Pro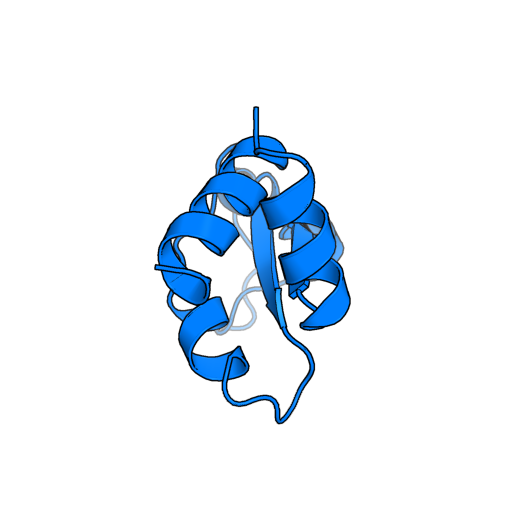tein AF-A0A103ELS2-F1 (afdb_monomer)

Secondary structure (DSSP, 8-state):
---HHHHHHHHHTT-EEEEHHHH-SB-TTSSBPPHHHHTSEEEE--TTSTTHHHHHTSPPBSSHHHHHHHHHHHH--

Sequence (77 aa):
MLDRAKYDTLLELGIAVYRVGEVYESGSEGKPIPEAERAKWFVSALAGSDLAERACAIPLADSEGEAWELAAQHLLG

Radius of gyration: 12.62 Å; Cα contacts (8 Å, |Δi|>4): 117; chains: 1; bounding box: 34×21×27 Å

Foldseek 3Di:
DDDPVLVVVCVVQQKDKDQQLVVDQADPVRHGDPPQNSQWMFIAGDPPDPCHVQRVPQDTHNDRVVNSVSCSVRPVD

Structure (mmCIF, N/CA/C/O backbone):
data_AF-A0A103ELS2-F1
#
_entry.id   AF-A0A103ELS2-F1
#
loop_
_atom_site.group_PDB
_atom_site.id
_atom_site.type_symbol
_atom_site.label_atom_id
_atom_site.label_alt_id
_atom_site.label_comp_id
_atom_site.label_asym_id
_atom_site.label_entity_id
_atom_site.label_seq_id
_atom_site.pdbx_PDB_ins_code
_atom_site.Cartn_x
_atom_site.Cartn_y
_atom_site.Cartn_z
_atom_site.occupancy
_atom_site.B_iso_or_equiv
_atom_site.auth_seq_id
_atom_site.auth_comp_id
_atom_site.auth_asym_id
_atom_site.auth_atom_id
_atom_site.pdbx_PDB_model_num
ATOM 1 N N . MET A 1 1 ? 11.045 9.981 4.529 1.00 73.12 1 MET A N 1
ATOM 2 C CA . MET A 1 1 ? 10.709 10.622 3.237 1.00 73.12 1 MET A CA 1
ATOM 3 C C . MET A 1 1 ? 11.293 9.741 2.162 1.00 73.12 1 MET A C 1
ATOM 5 O O . MET A 1 1 ? 12.511 9.586 2.126 1.00 73.12 1 MET A O 1
ATOM 9 N N . LEU A 1 2 ? 10.427 9.124 1.360 1.00 90.06 2 LEU A N 1
ATOM 10 C CA . LEU A 1 2 ? 10.836 8.177 0.334 1.00 90.06 2 LEU A CA 1
ATOM 11 C C . LEU A 1 2 ? 11.763 8.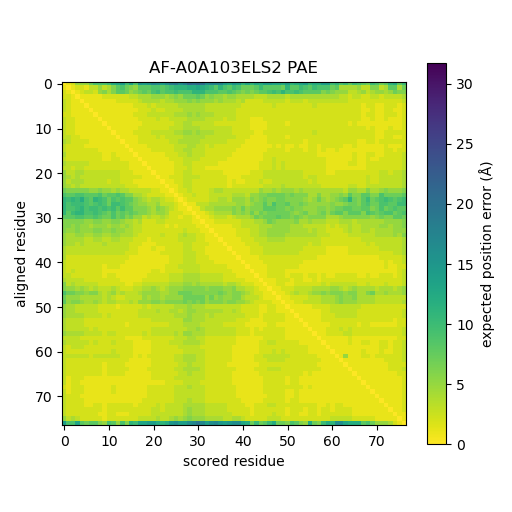848 -0.691 1.00 90.06 2 LEU A C 1
ATOM 13 O O . LEU A 1 2 ? 11.555 9.997 -1.080 1.00 90.06 2 LEU A O 1
ATOM 17 N N . ASP A 1 3 ? 12.794 8.116 -1.109 1.00 93.50 3 ASP A N 1
ATOM 18 C CA . ASP A 1 3 ? 13.675 8.531 -2.196 1.00 93.50 3 ASP A CA 1
ATOM 19 C C . ASP A 1 3 ? 12.883 8.733 -3.499 1.00 93.50 3 ASP A C 1
ATOM 21 O O . ASP A 1 3 ? 12.001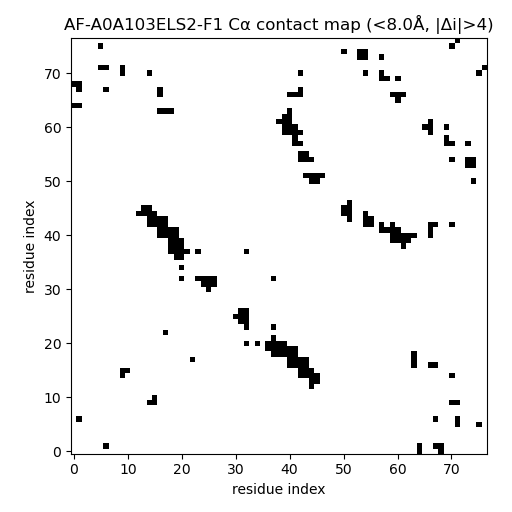 7.939 -3.832 1.00 93.50 3 ASP A O 1
ATOM 25 N N . ARG A 1 4 ? 13.211 9.786 -4.254 1.00 94.69 4 ARG A N 1
ATOM 26 C CA . ARG A 1 4 ? 12.439 10.151 -5.4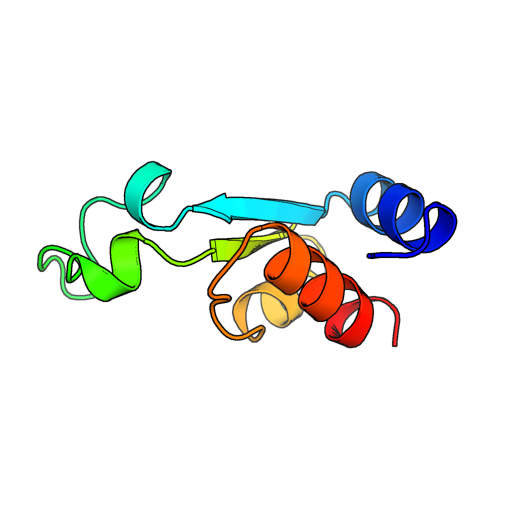46 1.00 94.69 4 ARG A CA 1
ATOM 27 C C . ARG A 1 4 ? 12.535 9.108 -6.558 1.00 94.69 4 ARG A C 1
ATOM 29 O O . ARG A 1 4 ? 11.522 8.826 -7.181 1.00 94.69 4 ARG A O 1
ATOM 36 N N . ALA A 1 5 ? 13.701 8.498 -6.767 1.00 96.12 5 ALA A N 1
ATOM 37 C CA . ALA A 1 5 ? 13.845 7.464 -7.789 1.00 96.12 5 ALA A CA 1
ATOM 38 C C . ALA A 1 5 ? 13.032 6.212 -7.429 1.00 96.12 5 ALA A C 1
ATOM 40 O O . ALA A 1 5 ? 12.392 5.618 -8.297 1.00 96.12 5 ALA A O 1
ATOM 41 N N . LYS A 1 6 ? 12.991 5.842 -6.140 1.00 96.44 6 LYS A N 1
ATOM 42 C CA . LYS A 1 6 ? 12.114 4.761 -5.661 1.00 96.44 6 LYS A CA 1
ATOM 43 C C . LYS A 1 6 ? 10.638 5.089 -5.862 1.00 96.44 6 LYS A C 1
ATOM 45 O O . LYS A 1 6 ? 9.893 4.220 -6.300 1.00 96.44 6 LYS A O 1
ATOM 50 N N . TYR A 1 7 ? 10.224 6.319 -5.558 1.00 96.56 7 TYR A N 1
ATOM 51 C CA . TYR A 1 7 ? 8.847 6.759 -5.775 1.00 96.56 7 TYR A CA 1
ATOM 52 C C . TYR A 1 7 ? 8.455 6.672 -7.256 1.00 96.56 7 TYR A C 1
ATOM 54 O O . TYR A 1 7 ? 7.461 6.030 -7.581 1.00 96.56 7 TYR A O 1
ATOM 62 N N . ASP A 1 8 ? 9.279 7.223 -8.150 1.00 97.88 8 ASP A N 1
ATOM 63 C CA . ASP A 1 8 ? 9.031 7.187 -9.596 1.00 97.88 8 ASP A CA 1
ATOM 64 C C . ASP A 1 8 ? 8.969 5.734 -10.118 1.00 97.88 8 ASP A C 1
ATOM 66 O O . ASP A 1 8 ? 8.057 5.383 -10.862 1.00 97.88 8 ASP A O 1
ATOM 70 N N . THR A 1 9 ? 9.850 4.848 -9.634 1.00 97.44 9 THR A N 1
ATOM 71 C CA . THR A 1 9 ? 9.822 3.411 -9.979 1.00 97.44 9 THR A CA 1
ATOM 72 C C . THR A 1 9 ? 8.513 2.739 -9.548 1.00 97.44 9 THR A C 1
ATOM 74 O O . THR A 1 9 ? 7.941 1.950 -10.297 1.00 97.44 9 THR A O 1
ATOM 77 N N . LEU A 1 10 ? 8.011 3.031 -8.343 1.00 97.50 10 LEU A N 1
ATOM 78 C CA . LEU A 1 10 ? 6.740 2.471 -7.871 1.00 97.50 10 LEU A CA 1
ATOM 79 C C . LEU A 1 10 ? 5.571 2.922 -8.754 1.00 97.50 10 LEU A C 1
ATOM 81 O O . LEU A 1 10 ? 4.712 2.105 -9.084 1.00 97.50 10 LEU A O 1
ATOM 85 N N . LEU A 1 11 ? 5.564 4.187 -9.181 1.00 96.94 11 LEU A N 1
ATOM 86 C CA . LEU A 1 11 ? 4.547 4.693 -10.102 1.00 96.94 11 LEU A CA 1
ATOM 87 C C . LEU A 1 11 ? 4.599 3.982 -11.462 1.00 96.94 11 LEU A C 1
ATOM 89 O O . LEU A 1 11 ? 3.555 3.603 -11.989 1.00 96.94 11 LEU A O 1
ATOM 93 N N . GLU A 1 12 ? 5.793 3.752 -12.012 1.00 96.75 12 GLU A N 1
ATOM 94 C CA . GLU A 1 12 ? 5.977 3.015 -13.274 1.00 96.75 12 GLU A CA 1
ATOM 95 C C . GLU A 1 12 ? 5.506 1.557 -13.182 1.00 96.75 12 GLU A C 1
ATOM 97 O O . GLU A 1 12 ? 4.955 1.016 -14.142 1.00 96.75 12 GLU A O 1
ATOM 102 N N . LEU A 1 13 ? 5.659 0.935 -12.011 1.00 95.94 13 LEU A N 1
ATOM 103 C CA . LEU A 1 13 ? 5.141 -0.403 -11.713 1.00 95.94 13 LEU A CA 1
ATOM 104 C C . LEU A 1 13 ? 3.621 -0.428 -11.475 1.00 95.94 13 LEU A C 1
ATOM 106 O O . LEU A 1 13 ? 3.053 -1.491 -11.215 1.00 95.94 13 LEU A O 1
ATOM 110 N N . GLY A 1 14 ? 2.950 0.725 -11.557 1.00 97.38 14 GLY A N 1
ATOM 111 C CA . GLY A 1 14 ? 1.515 0.843 -11.327 1.00 97.38 14 GLY A CA 1
ATOM 112 C C . GLY A 1 14 ? 1.124 0.650 -9.864 1.00 97.38 14 GLY A C 1
ATOM 113 O O . GLY A 1 14 ? 0.026 0.166 -9.579 1.00 97.38 14 GLY A O 1
ATOM 114 N N . ILE A 1 15 ? 2.026 0.985 -8.940 1.00 98.06 15 ILE A N 1
ATOM 115 C CA . ILE A 1 15 ? 1.749 0.989 -7.508 1.00 98.06 15 ILE A CA 1
ATOM 116 C C . ILE A 1 15 ? 1.089 2.307 -7.122 1.00 98.06 15 ILE A C 1
ATOM 118 O O . ILE A 1 15 ? 1.502 3.387 -7.543 1.00 98.06 15 ILE A O 1
ATOM 122 N N . ALA A 1 16 ? 0.072 2.201 -6.279 1.00 97.94 16 ALA A N 1
ATOM 123 C CA . ALA A 1 16 ? -0.618 3.324 -5.672 1.00 97.94 16 ALA A CA 1
ATOM 124 C C . ALA A 1 16 ? -0.833 3.050 -4.182 1.00 97.94 16 ALA A C 1
ATOM 126 O O . ALA A 1 16 ? -0.806 1.901 -3.739 1.00 97.94 16 ALA A O 1
ATOM 127 N N . VAL A 1 17 ? -1.080 4.100 -3.407 1.00 97.81 17 VAL A N 1
ATOM 128 C CA . VAL A 1 17 ? -1.520 3.975 -2.017 1.00 97.81 17 VAL A CA 1
ATOM 129 C C . VAL A 1 17 ? -2.850 4.686 -1.853 1.00 97.81 17 VAL A C 1
ATOM 131 O O . VAL A 1 17 ? -3.076 5.741 -2.445 1.00 97.81 17 VAL A O 1
ATOM 134 N N . TYR A 1 18 ? -3.733 4.102 -1.055 1.00 97.94 18 TYR A N 1
ATOM 135 C CA . TYR A 1 18 ? -5.062 4.648 -0.811 1.00 97.94 18 TYR A CA 1
ATOM 136 C C . TYR A 1 18 ? -5.414 4.548 0.659 1.00 97.94 18 TYR A C 1
ATOM 138 O O . TYR A 1 18 ? -4.953 3.647 1.369 1.00 97.94 18 TYR A O 1
ATOM 146 N N . ARG A 1 19 ? -6.283 5.447 1.113 1.00 97.75 19 ARG A N 1
ATOM 147 C CA . ARG A 1 19 ? -6.873 5.339 2.437 1.00 97.75 19 ARG A CA 1
ATOM 148 C C . ARG A 1 19 ? -7.981 4.291 2.425 1.00 97.75 19 ARG A C 1
ATOM 150 O O . ARG A 1 19 ? -8.835 4.292 1.539 1.00 97.75 19 ARG A O 1
ATOM 157 N N . VAL A 1 20 ? -8.007 3.415 3.427 1.00 97.06 20 VAL A N 1
ATOM 158 C CA . VAL A 1 20 ? -8.967 2.297 3.493 1.00 97.06 20 VAL A CA 1
ATOM 159 C C . VAL A 1 20 ? -10.406 2.803 3.398 1.0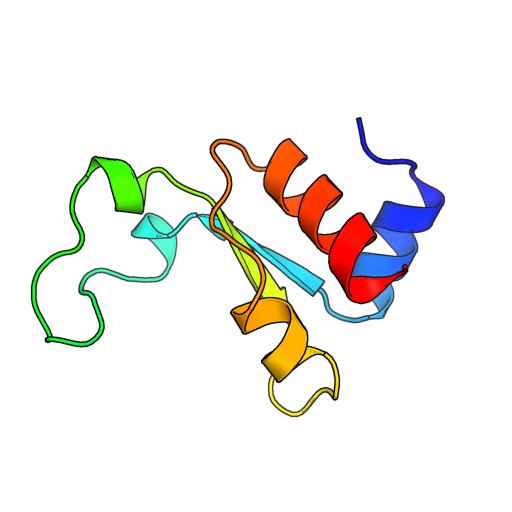0 97.06 20 VAL A C 1
ATOM 161 O O . VAL A 1 20 ? -11.176 2.320 2.572 1.00 97.06 20 VAL A O 1
ATOM 164 N N . GLY A 1 21 ? -10.758 3.812 4.197 1.00 96.19 21 GLY A N 1
ATOM 165 C CA . GLY A 1 21 ? -12.119 4.340 4.264 1.00 96.19 21 GLY A CA 1
ATOM 166 C C . GLY A 1 21 ? -12.592 5.121 3.035 1.00 96.19 21 GLY A C 1
ATOM 167 O O . GLY A 1 21 ? -13.772 5.464 2.997 1.00 96.19 21 GLY A O 1
ATOM 168 N N . GLU A 1 22 ? -11.702 5.417 2.081 1.00 95.62 22 GLU A N 1
ATOM 169 C CA . GLU A 1 22 ? -12.036 6.057 0.797 1.00 95.62 22 GLU A CA 1
ATOM 170 C C . GLU A 1 22 ? -12.382 5.031 -0.287 1.00 95.62 22 GLU A C 1
ATOM 172 O O . GLU A 1 22 ? -13.102 5.353 -1.228 1.00 95.62 22 GLU A O 1
ATOM 177 N N . VAL A 1 23 ? -11.888 3.797 -0.146 1.00 95.81 23 VAL A N 1
ATOM 178 C CA . VAL A 1 23 ? -12.090 2.718 -1.123 1.00 95.81 23 VAL A CA 1
ATOM 179 C C . VAL A 1 23 ? -13.131 1.712 -0.639 1.00 95.81 23 VAL A C 1
ATOM 181 O O . VAL A 1 23 ? -13.922 1.210 -1.436 1.00 95.81 23 VAL A O 1
ATOM 184 N N . TYR A 1 24 ? -13.157 1.424 0.663 1.00 93.75 24 TYR A N 1
ATOM 185 C CA . TYR A 1 24 ? -13.998 0.384 1.242 1.00 93.75 24 TYR A CA 1
ATOM 186 C C . TYR A 1 24 ? -14.922 0.937 2.330 1.00 93.75 24 TYR A C 1
ATOM 188 O O . TYR A 1 24 ? -14.496 1.610 3.271 1.00 93.75 24 TYR A O 1
ATOM 196 N N . GLU A 1 25 ? -16.203 0.583 2.236 1.00 90.62 25 GLU A N 1
ATOM 197 C CA . GLU A 1 25 ? -17.209 0.894 3.260 1.00 90.62 25 GLU A CA 1
ATOM 198 C C . GLU A 1 25 ? -17.348 -0.234 4.294 1.00 90.62 25 GLU A C 1
ATOM 200 O O . GLU A 1 25 ? -17.642 0.009 5.466 1.00 90.62 25 GLU A O 1
ATOM 205 N N . SER A 1 26 ? -17.123 -1.477 3.865 1.00 92.88 26 SER A N 1
ATOM 206 C CA . SER A 1 26 ? -17.257 -2.691 4.673 1.00 92.88 26 SER A CA 1
ATOM 207 C C . SER A 1 26 ? -16.078 -3.633 4.446 1.00 92.88 26 SER A C 1
ATOM 209 O O . SER A 1 26 ? -15.502 -3.666 3.360 1.00 92.88 26 SER A O 1
ATOM 211 N N . GLY A 1 27 ? -15.718 -4.386 5.484 1.00 88.50 27 GLY A N 1
ATOM 212 C CA . GLY A 1 27 ? -14.688 -5.418 5.420 1.00 88.50 27 GLY A CA 1
ATOM 213 C C . GLY A 1 27 ? -15.180 -6.683 4.713 1.00 88.50 27 GLY A C 1
ATOM 214 O O . GLY A 1 27 ? -16.324 -6.772 4.266 1.00 88.50 27 GLY A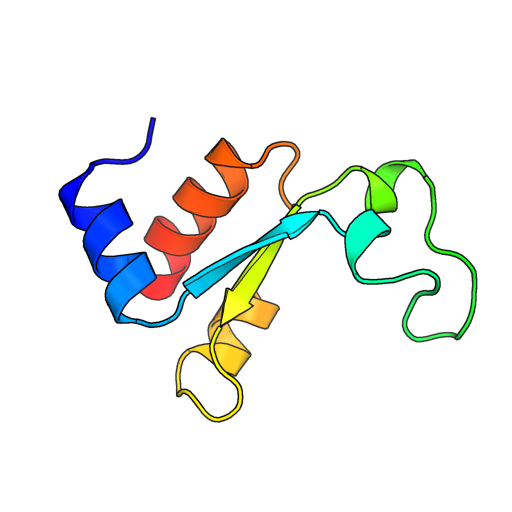 O 1
ATOM 215 N N . SER A 1 28 ? -14.325 -7.702 4.662 1.00 83.69 28 SER A N 1
ATOM 216 C CA . SER A 1 28 ? -14.597 -8.972 3.969 1.00 83.69 28 SER A CA 1
ATOM 217 C C . SER A 1 28 ? -15.817 -9.735 4.501 1.00 83.69 28 SER A C 1
ATOM 219 O O . SER A 1 28 ? -16.465 -10.455 3.748 1.00 83.69 28 SER A O 1
ATOM 221 N N . GLU A 1 29 ? -16.175 -9.553 5.774 1.00 87.81 29 GLU A N 1
ATOM 222 C CA . GLU A 1 29 ? -17.377 -10.146 6.380 1.00 87.81 29 GLU A CA 1
ATOM 223 C C . GLU A 1 29 ? -18.670 -9.351 6.097 1.00 87.81 29 GLU A C 1
ATOM 225 O O . GLU A 1 29 ? -19.717 -9.649 6.671 1.00 87.81 29 GLU A O 1
ATOM 230 N N . GLY A 1 30 ? -18.606 -8.292 5.282 1.00 90.31 30 GLY A N 1
ATOM 231 C CA . GLY A 1 30 ? -19.737 -7.397 5.007 1.00 90.31 30 GLY A CA 1
ATOM 232 C C . GLY A 1 30 ? -20.119 -6.486 6.180 1.00 90.31 30 GLY A C 1
ATOM 233 O O . GLY A 1 30 ? -21.149 -5.818 6.135 1.00 90.31 30 GLY A O 1
ATOM 234 N N . LYS A 1 31 ? -19.304 -6.455 7.241 1.00 93.12 31 LYS A N 1
ATOM 235 C CA . LYS A 1 31 ? -19.472 -5.544 8.380 1.00 93.12 31 LYS A CA 1
ATOM 236 C C . LYS A 1 31 ? -18.766 -4.214 8.105 1.00 93.12 31 LYS A C 1
ATOM 238 O O . LYS A 1 31 ? -17.714 -4.229 7.462 1.00 93.12 31 LYS A O 1
ATOM 243 N N . PRO A 1 32 ? -19.268 -3.089 8.641 1.00 93.38 32 PRO A N 1
ATOM 244 C CA . PRO A 1 32 ? -18.578 -1.807 8.553 1.00 93.38 32 PRO A CA 1
ATOM 245 C C . PRO A 1 32 ? -17.143 -1.898 9.078 1.00 93.38 32 PRO A C 1
ATOM 247 O O . PRO A 1 32 ? -16.898 -2.513 10.119 1.00 93.38 32 PRO A O 1
ATOM 250 N N . ILE A 1 33 ? -16.205 -1.268 8.371 1.00 93.62 33 ILE A N 1
ATOM 251 C CA . ILE A 1 33 ? -14.803 -1.217 8.801 1.00 93.62 33 ILE A CA 1
ATOM 252 C C . ILE A 1 33 ? -14.694 -0.303 10.035 1.00 93.62 33 ILE A C 1
ATOM 254 O O . ILE A 1 33 ? -15.241 0.808 10.005 1.00 93.62 33 ILE A O 1
ATOM 258 N N . PRO A 1 34 ? -13.990 -0.716 11.107 1.00 94.12 34 PRO A N 1
ATOM 259 C CA . PRO A 1 34 ? -13.746 0.139 12.265 1.00 94.12 34 PRO A CA 1
ATOM 260 C C . PRO A 1 34 ? -13.095 1.468 11.867 1.00 94.12 34 PRO A C 1
ATOM 262 O O . PRO A 1 34 ? -12.212 1.501 11.015 1.00 94.12 34 PRO A O 1
ATOM 265 N N . GLU A 1 35 ? -13.476 2.571 12.515 1.00 92.62 35 GLU A N 1
ATOM 266 C CA . GLU A 1 35 ? -12.957 3.911 12.187 1.00 92.62 35 GLU A CA 1
ATOM 267 C C . GLU A 1 35 ? -11.421 3.980 12.221 1.00 92.62 35 GLU A C 1
ATOM 269 O O . GLU A 1 35 ? -10.804 4.562 11.329 1.00 92.62 35 GLU A O 1
ATOM 274 N N . ALA A 1 36 ? -10.804 3.307 13.197 1.00 93.88 36 ALA A N 1
ATOM 275 C CA . ALA A 1 36 ? -9.352 3.217 13.317 1.00 93.88 36 ALA A CA 1
ATOM 276 C C . ALA A 1 36 ? -8.694 2.575 12.084 1.00 93.88 36 ALA A C 1
ATOM 278 O O . ALA A 1 36 ? -7.637 3.027 11.658 1.00 93.88 36 ALA A O 1
ATOM 279 N N . GLU A 1 37 ? -9.321 1.558 11.488 1.00 93.75 37 GLU A N 1
ATOM 280 C CA . GLU A 1 37 ? -8.829 0.911 10.268 1.00 93.75 37 GLU A CA 1
ATOM 281 C C . GLU A 1 37 ? -9.150 1.735 9.021 1.00 93.75 37 GLU A C 1
ATOM 283 O O . GLU A 1 37 ? -8.307 1.860 8.137 1.00 93.75 37 GLU A O 1
ATOM 288 N N . ARG A 1 38 ? -10.320 2.386 8.968 1.00 95.88 38 ARG A N 1
ATOM 289 C CA . ARG A 1 38 ? -10.680 3.306 7.874 1.00 95.88 38 ARG A CA 1
ATOM 290 C C . ARG A 1 38 ? -9.694 4.461 7.732 1.00 95.88 38 ARG A C 1
ATOM 292 O O . ARG A 1 38 ? -9.533 4.981 6.630 1.00 95.88 38 ARG A O 1
ATOM 299 N N . ALA A 1 39 ? -9.056 4.865 8.830 1.00 96.94 39 ALA A N 1
ATOM 300 C CA . ALA A 1 39 ? -8.063 5.927 8.838 1.00 96.94 39 ALA A CA 1
ATOM 301 C C . ALA A 1 39 ? -6.700 5.511 8.255 1.00 96.94 39 ALA A C 1
ATOM 3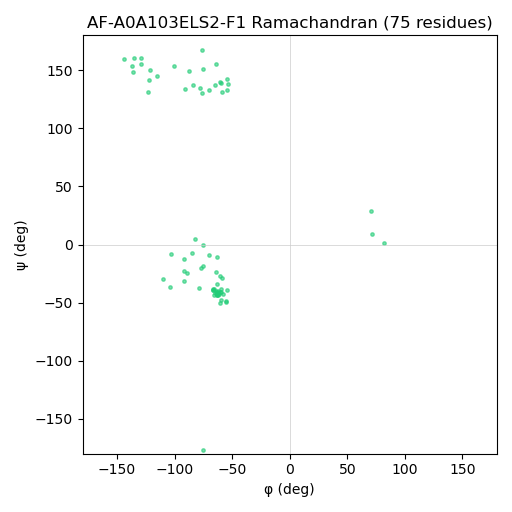03 O O . ALA A 1 39 ? -5.939 6.412 7.890 1.00 96.94 39 ALA A O 1
ATOM 304 N N . LYS A 1 40 ? -6.418 4.204 8.160 1.00 98.12 40 LYS A N 1
ATOM 305 C CA . LYS A 1 40 ? -5.150 3.642 7.677 1.00 98.12 40 LYS A CA 1
ATOM 306 C C . LYS A 1 40 ? -5.011 3.721 6.157 1.00 98.12 40 LYS A C 1
ATOM 308 O O . LYS A 1 40 ? -5.982 3.945 5.431 1.00 98.12 40 LYS A O 1
ATOM 313 N N . TRP A 1 41 ? -3.794 3.472 5.693 1.00 98.44 41 TRP A N 1
ATOM 314 C CA . TRP A 1 41 ? -3.405 3.451 4.288 1.00 98.44 41 TRP A CA 1
ATOM 315 C C . TRP A 1 41 ? -2.962 2.056 3.864 1.00 98.44 41 TRP A C 1
ATOM 317 O O . TRP A 1 41 ? -2.352 1.336 4.650 1.00 98.44 41 TRP A O 1
ATOM 327 N N . PHE A 1 42 ? -3.251 1.673 2.626 1.00 98.06 42 PHE A N 1
ATOM 328 C CA . PHE A 1 42 ? -2.836 0.393 2.057 1.00 98.06 42 PHE A CA 1
ATOM 329 C C . PHE A 1 42 ? -2.157 0.589 0.706 1.00 98.06 42 PHE A C 1
ATOM 331 O O . PHE A 1 42 ? -2.409 1.576 0.011 1.00 98.06 42 PHE A O 1
ATOM 338 N N . VAL A 1 43 ? -1.313 -0.374 0.337 1.00 98.25 43 VAL A N 1
ATOM 339 C CA . VAL A 1 43 ? -0.646 -0.420 -0.965 1.00 98.25 43 VAL A CA 1
ATOM 340 C C . VAL A 1 43 ? -1.505 -1.216 -1.940 1.00 98.25 43 VAL A C 1
ATOM 342 O O . VAL A 1 43 ? -1.992 -2.301 -1.626 1.00 98.25 43 VAL A O 1
ATOM 345 N N . SER A 1 44 ? -1.684 -0.676 -3.137 1.00 97.62 44 SER A N 1
ATOM 346 C CA . SER A 1 44 ? -2.396 -1.297 -4.244 1.00 97.62 44 SER A CA 1
ATOM 347 C C . SER A 1 44 ? -1.470 -1.426 -5.448 1.00 97.62 44 SER A C 1
ATOM 349 O O . SER A 1 44 ? -0.572 -0.609 -5.645 1.00 97.62 44 SER A O 1
ATOM 351 N N . ALA A 1 45 ? -1.700 -2.452 -6.259 1.00 97.44 45 ALA A N 1
ATOM 352 C CA . ALA A 1 45 ? -1.015 -2.667 -7.524 1.00 97.44 45 ALA A CA 1
ATOM 353 C C . ALA A 1 45 ? -2.045 -2.919 -8.626 1.00 97.44 45 ALA A C 1
ATOM 355 O O . ALA A 1 45 ? -3.183 -3.315 -8.352 1.00 97.44 45 ALA A O 1
ATOM 356 N N . LEU A 1 46 ? -1.633 -2.739 -9.881 1.00 95.50 46 LEU A N 1
ATOM 357 C CA . LEU A 1 46 ? -2.467 -3.078 -11.030 1.00 95.50 46 LEU A CA 1
ATOM 358 C C . LEU A 1 46 ? -2.938 -4.535 -10.961 1.00 95.50 46 LEU A C 1
ATOM 360 O O . LEU A 1 46 ? -2.152 -5.460 -10.724 1.00 95.50 46 LEU A O 1
ATOM 364 N N . ALA A 1 47 ? -4.234 -4.731 -11.205 1.00 89.69 47 ALA A N 1
ATOM 365 C CA . ALA A 1 47 ? -4.840 -6.051 -11.256 1.00 89.69 47 ALA A CA 1
ATOM 366 C C . ALA A 1 47 ? -4.159 -6.913 -12.332 1.00 89.69 47 ALA A C 1
ATOM 368 O O . ALA A 1 47 ? -3.980 -6.476 -13.468 1.00 89.69 47 ALA A O 1
ATOM 369 N N . GLY A 1 48 ? -3.783 -8.139 -11.964 1.00 88.75 48 GLY A N 1
ATOM 370 C CA . GLY A 1 48 ? -3.073 -9.067 -12.849 1.00 88.75 48 GLY A CA 1
ATOM 371 C C . GLY A 1 48 ? -1.562 -8.838 -12.951 1.00 88.75 48 GLY A C 1
ATOM 372 O O . GLY A 1 48 ? -0.908 -9.574 -13.682 1.00 88.75 48 GLY A O 1
ATOM 373 N N . SER A 1 49 ? -0.996 -7.861 -12.233 1.00 92.62 49 SER A N 1
ATOM 374 C CA . SER A 1 49 ? 0.459 -7.746 -12.087 1.00 92.62 49 SER A CA 1
ATOM 375 C C . SER A 1 49 ? 1.007 -8.790 -11.110 1.00 92.62 49 SER A C 1
ATOM 377 O O . SER A 1 49 ? 0.352 -9.135 -10.125 1.00 92.62 49 SER A O 1
ATOM 379 N N . ASP A 1 50 ? 2.259 -9.203 -11.314 1.00 92.06 50 ASP A N 1
ATOM 380 C CA . ASP A 1 50 ? 2.990 -10.090 -10.390 1.00 92.06 50 ASP A CA 1
ATOM 381 C C . ASP A 1 50 ? 3.214 -9.453 -9.001 1.00 92.06 50 ASP A C 1
ATOM 383 O O . ASP A 1 50 ? 3.636 -10.108 -8.048 1.00 92.06 50 ASP A O 1
ATOM 387 N N . LEU A 1 51 ? 2.937 -8.152 -8.871 1.00 95.12 51 LEU A N 1
ATOM 388 C CA . LEU A 1 51 ? 3.036 -7.403 -7.623 1.00 95.12 51 LEU A CA 1
ATOM 389 C C . LEU A 1 51 ? 1.722 -7.378 -6.841 1.00 95.12 51 LEU A C 1
ATOM 391 O O . LEU A 1 51 ? 1.751 -7.003 -5.674 1.00 95.12 51 LEU A O 1
ATOM 395 N N . ALA A 1 52 ? 0.591 -7.784 -7.429 1.00 93.69 52 ALA A N 1
ATOM 396 C CA . ALA A 1 52 ? -0.714 -7.723 -6.770 1.00 93.69 52 ALA A CA 1
ATOM 397 C C . ALA A 1 52 ? -0.755 -8.553 -5.479 1.00 93.69 52 ALA A C 1
ATOM 399 O O . ALA A 1 52 ? -1.151 -8.047 -4.430 1.00 93.69 52 ALA A O 1
ATOM 400 N N . GLU A 1 53 ? -0.272 -9.798 -5.524 1.00 93.44 53 GLU A N 1
ATOM 401 C CA . GLU A 1 53 ? -0.210 -10.655 -4.334 1.00 93.44 53 GLU A CA 1
ATOM 402 C C . GLU A 1 53 ? 0.743 -10.089 -3.274 1.00 93.44 53 GLU A C 1
ATOM 404 O O . GLU A 1 53 ? 0.427 -10.093 -2.084 1.00 93.44 53 GLU A O 1
ATOM 409 N N . ARG A 1 54 ? 1.888 -9.539 -3.703 1.00 95.06 54 ARG A N 1
ATOM 410 C CA . ARG A 1 54 ? 2.863 -8.915 -2.798 1.00 95.06 54 ARG A CA 1
ATOM 411 C C . ARG A 1 54 ? 2.294 -7.660 -2.144 1.00 95.06 54 ARG A C 1
ATOM 413 O O . ARG A 1 54 ? 2.468 -7.497 -0.944 1.00 95.06 54 ARG A O 1
ATOM 420 N N . ALA A 1 55 ? 1.603 -6.808 -2.900 1.00 95.69 55 ALA A N 1
ATOM 421 C CA . ALA A 1 55 ? 0.983 -5.584 -2.400 1.00 95.69 55 ALA A CA 1
ATOM 422 C C . ALA A 1 55 ? -0.091 -5.887 -1.344 1.00 95.69 55 ALA A C 1
ATOM 424 O O . ALA A 1 55 ? -0.104 -5.246 -0.297 1.00 95.69 55 ALA A O 1
ATOM 425 N N . CYS A 1 56 ? -0.913 -6.923 -1.553 1.00 92.81 56 CYS A N 1
ATOM 426 C CA . CYS A 1 56 ? -1.904 -7.366 -0.565 1.00 92.81 56 CYS A CA 1
ATOM 427 C C . CYS A 1 56 ? -1.290 -7.887 0.746 1.00 92.81 56 CYS A C 1
ATOM 429 O O . CYS A 1 56 ? -1.969 -7.894 1.770 1.00 92.81 56 CYS A O 1
ATOM 431 N N . ALA A 1 57 ? -0.032 -8.339 0.730 1.00 95.44 57 ALA A N 1
ATOM 432 C CA . ALA A 1 57 ? 0.668 -8.810 1.924 1.00 95.44 57 ALA A CA 1
ATOM 433 C C . ALA A 1 57 ? 1.323 -7.674 2.734 1.00 95.44 57 ALA A C 1
ATOM 435 O O . ALA A 1 57 ? 1.840 -7.923 3.826 1.00 95.44 57 ALA A O 1
ATOM 436 N N . ILE A 1 58 ? 1.332 -6.443 2.213 1.00 97.06 58 ILE A N 1
ATOM 437 C CA . ILE A 1 58 ? 1.906 -5.286 2.903 1.00 97.06 58 ILE A CA 1
ATOM 438 C C . ILE A 1 58 ? 0.941 -4.839 4.011 1.00 97.06 58 ILE A C 1
ATOM 440 O O . ILE A 1 58 ? -0.253 -4.672 3.749 1.00 97.06 58 ILE A O 1
ATOM 444 N N . PRO A 1 59 ? 1.423 -4.636 5.252 1.00 97.38 59 PRO A N 1
ATOM 445 C CA . PRO A 1 59 ? 0.574 -4.184 6.345 1.00 97.38 59 PRO A CA 1
ATOM 446 C C . PRO A 1 59 ? 0.017 -2.777 6.093 1.00 97.38 59 PRO A C 1
ATOM 448 O O . PRO A 1 59 ? 0.612 -1.960 5.392 1.00 97.38 59 PRO A O 1
ATOM 451 N N . LEU A 1 60 ? -1.124 -2.487 6.720 1.00 97.25 60 LEU A N 1
ATOM 452 C CA . LEU A 1 60 ? -1.709 -1.151 6.714 1.00 97.25 60 LEU A CA 1
ATOM 453 C C . LEU A 1 60 ? -0.805 -0.147 7.443 1.00 97.25 60 LEU A C 1
ATOM 455 O O . LEU A 1 60 ? -0.322 -0.430 8.539 1.00 97.25 60 LEU A O 1
ATOM 459 N N . ALA A 1 61 ? -0.656 1.044 6.872 1.00 98.12 61 ALA A N 1
ATOM 460 C CA . ALA A 1 61 ? 0.154 2.129 7.411 1.00 98.12 61 ALA A CA 1
ATOM 461 C C . ALA A 1 61 ? -0.689 3.187 8.138 1.00 98.12 61 ALA A C 1
ATOM 463 O O . ALA A 1 61 ? -1.863 3.404 7.818 1.00 98.12 61 ALA A O 1
ATOM 464 N N . ASP A 1 62 ? -0.081 3.891 9.088 1.00 97.88 62 ASP A N 1
ATOM 465 C CA . ASP A 1 62 ? -0.685 5.020 9.803 1.00 97.88 62 ASP A CA 1
ATOM 466 C C . ASP A 1 62 ? -0.710 6.309 8.971 1.00 97.88 62 ASP A C 1
ATOM 468 O O . ASP A 1 62 ? -1.506 7.213 9.237 1.00 97.88 62 ASP A O 1
ATOM 472 N N . SER A 1 63 ? 0.126 6.400 7.937 1.00 97.81 63 SER A N 1
ATOM 473 C CA . SER A 1 63 ? 0.195 7.561 7.048 1.00 97.81 63 SER A CA 1
ATOM 474 C C . SER A 1 63 ? 0.466 7.171 5.597 1.00 97.81 63 SER A C 1
ATOM 476 O O . SER A 1 63 ? 1.010 6.105 5.317 1.00 97.81 63 SER A O 1
ATOM 478 N N . GLU A 1 64 ? 0.143 8.073 4.668 1.00 97.62 64 GLU A N 1
ATOM 479 C CA . GLU A 1 64 ? 0.448 7.898 3.244 1.00 97.62 64 GLU A CA 1
ATOM 480 C C . GLU A 1 64 ? 1.956 7.708 3.002 1.00 97.62 64 GLU A C 1
ATOM 482 O O . GLU A 1 64 ? 2.371 6.832 2.247 1.00 97.62 64 GLU A O 1
ATOM 487 N N . GLY A 1 65 ? 2.792 8.501 3.682 1.00 97.50 65 GLY A N 1
ATOM 488 C CA . GLY A 1 65 ? 4.247 8.422 3.542 1.00 97.50 65 GLY A CA 1
ATOM 489 C C . GLY A 1 65 ? 4.813 7.077 3.997 1.00 97.50 65 GLY A C 1
ATOM 490 O O . GLY A 1 65 ? 5.672 6.516 3.323 1.00 97.50 65 GLY A O 1
ATOM 491 N N . GLU A 1 66 ? 4.297 6.536 5.100 1.00 97.62 66 GLU A N 1
ATOM 492 C CA . GLU A 1 66 ? 4.667 5.200 5.573 1.00 97.62 66 GLU A CA 1
ATOM 493 C C . GLU A 1 66 ? 4.194 4.107 4.603 1.00 97.62 66 GLU A C 1
ATOM 495 O O . GLU A 1 66 ? 4.953 3.183 4.324 1.00 97.62 66 GLU A O 1
ATOM 500 N N . ALA A 1 67 ? 2.998 4.230 4.012 1.00 98.19 67 ALA A N 1
ATOM 501 C CA . ALA A 1 67 ? 2.528 3.282 2.997 1.00 98.19 67 ALA A CA 1
ATOM 502 C C . ALA A 1 67 ? 3.470 3.230 1.782 1.00 98.19 67 ALA A C 1
ATOM 504 O O . ALA A 1 67 ? 3.783 2.149 1.284 1.00 98.19 67 ALA A O 1
ATOM 505 N N . TRP A 1 68 ? 3.975 4.383 1.335 1.00 98.06 68 TRP A N 1
ATOM 506 C CA . TRP A 1 68 ? 4.970 4.454 0.263 1.00 98.06 68 TRP A CA 1
ATOM 507 C C . TRP A 1 68 ? 6.323 3.850 0.659 1.00 98.06 68 TRP A C 1
ATOM 509 O O . TRP A 1 68 ? 6.960 3.169 -0.148 1.00 98.06 68 TRP A O 1
ATOM 519 N N . GLU A 1 69 ? 6.772 4.068 1.895 1.00 97.50 69 GLU A N 1
ATOM 520 C CA . GLU A 1 69 ? 8.006 3.460 2.405 1.00 97.50 69 GLU A CA 1
ATOM 521 C C . GLU A 1 69 ? 7.881 1.930 2.503 1.00 97.50 69 GLU A C 1
ATOM 523 O O . GLU A 1 69 ? 8.782 1.215 2.053 1.00 97.50 69 GLU A O 1
ATOM 528 N N . LEU A 1 70 ? 6.738 1.424 2.973 1.00 97.44 70 LEU A N 1
ATOM 529 C CA . LEU A 1 70 ? 6.421 -0.005 2.988 1.00 97.44 70 LEU A CA 1
ATOM 530 C C . LEU A 1 70 ? 6.344 -0.589 1.572 1.00 97.44 70 LEU A C 1
ATOM 532 O O . LEU A 1 70 ? 6.920 -1.647 1.317 1.00 97.44 70 LEU A O 1
ATOM 536 N N . ALA A 1 71 ? 5.709 0.106 0.623 1.00 97.88 71 ALA A N 1
ATOM 537 C CA . ALA A 1 71 ? 5.691 -0.304 -0.781 1.00 97.88 71 ALA A CA 1
ATOM 538 C C . ALA A 1 71 ? 7.114 -0.474 -1.332 1.00 97.88 71 ALA A C 1
ATOM 540 O O . ALA A 1 71 ? 7.446 -1.514 -1.901 1.00 97.88 71 ALA A O 1
ATOM 541 N N . ALA A 1 72 ? 7.989 0.507 -1.103 1.00 97.12 72 ALA A N 1
ATOM 542 C CA . ALA A 1 72 ? 9.378 0.430 -1.540 1.00 97.12 72 ALA A CA 1
ATOM 543 C C . ALA A 1 72 ? 10.134 -0.732 -0.875 1.00 97.12 72 ALA A C 1
ATOM 545 O O . ALA A 1 72 ? 10.865 -1.451 -1.555 1.00 97.12 72 ALA A O 1
ATOM 546 N N . GLN A 1 73 ? 9.952 -0.935 0.432 1.00 96.19 73 GLN A N 1
ATOM 547 C CA . GLN A 1 73 ? 10.604 -2.009 1.183 1.00 96.19 73 GLN A CA 1
ATOM 548 C C . GLN A 1 73 ? 10.189 -3.400 0.692 1.00 96.19 73 GLN A C 1
ATOM 550 O O . GLN A 1 73 ? 11.030 -4.290 0.592 1.00 96.19 73 GLN A O 1
ATO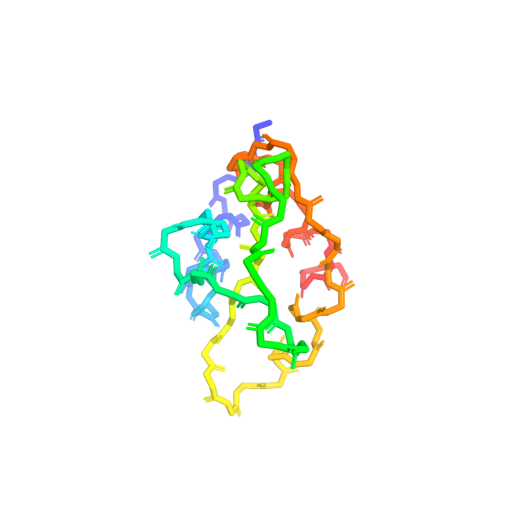M 555 N N . HIS A 1 74 ? 8.902 -3.594 0.406 1.00 96.38 74 HIS A N 1
ATOM 556 C CA . HIS A 1 74 ? 8.350 -4.910 0.096 1.00 96.38 74 HIS A CA 1
ATOM 557 C C . HIS A 1 74 ? 8.350 -5.249 -1.394 1.00 96.38 74 HIS A C 1
ATOM 559 O O . HIS A 1 74 ? 8.285 -6.435 -1.723 1.00 96.38 74 HIS A O 1
ATOM 565 N N . LEU A 1 75 ? 8.391 -4.254 -2.288 1.00 96.06 75 LEU A N 1
ATOM 566 C CA . LEU A 1 75 ? 8.257 -4.457 -3.738 1.00 96.06 75 LEU A CA 1
ATOM 567 C C . LEU A 1 75 ? 9.555 -4.209 -4.515 1.00 96.06 75 LEU A C 1
ATOM 569 O O . LEU A 1 75 ? 9.762 -4.867 -5.534 1.00 96.06 75 LEU A O 1
ATOM 573 N N . LEU A 1 76 ? 10.4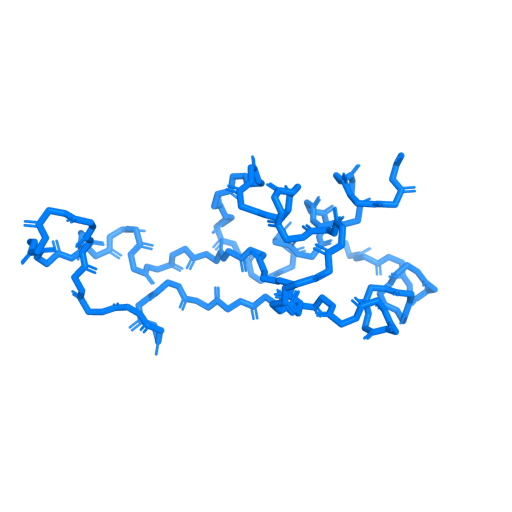24 -3.314 -4.032 1.00 93.94 76 LEU A N 1
ATOM 574 C CA . LEU A 1 76 ? 11.717 -3.000 -4.663 1.00 93.94 76 LEU A CA 1
ATOM 575 C C . LEU A 1 76 ? 12.922 -3.633 -3.946 1.00 93.94 76 LEU A C 1
ATOM 577 O O . LEU A 1 76 ? 14.046 -3.506 -4.433 1.00 93.94 76 LEU A O 1
ATOM 581 N N . GLY A 1 77 ? 12.693 -4.231 -2.772 1.00 76.75 77 GLY A N 1
ATOM 582 C CA . GLY A 1 77 ? 13.689 -4.971 -1.992 1.00 76.75 77 GLY A CA 1
ATOM 583 C C . GLY A 1 77 ? 13.937 -6.383 -2.499 1.00 76.75 77 GLY A C 1
ATOM 584 O O . GLY A 1 77 ? 13.044 -6.942 -3.181 1.00 76.75 77 GLY A O 1
#

pLDDT: mean 94.82, std 4.37, range [73.12, 98.44]

Mean predicted aligned error: 2.9 Å

Solvent-accessible surface area (backbone atoms only — not comparable to full-atom values): 4462 Å² total; per-residue (Å²): 131,74,54,66,69,61,51,54,51,39,50,76,68,44,44,48,72,46,47,38,51,81,79,43,73,46,44,97,86,71,42,71,53,55,69,76,57,29,65,20,14,36,44,44,42,44,87,90,42,92,50,32,68,59,27,70,69,49,74,73,18,86,38,70,68,51,23,53,43,50,46,48,57,73,70,73,98